Protein AF-A0A383CWM8-F1 (afdb_monomer_lite)

pLDDT: mean 76.74, std 18.98, range [33.88, 97.56]

Sequence (183 aa):
MIRSSLVLLSLIGLIISGPKSQALDNFEIEAGGFWSLVDTVDLLDPRIETNVLGAYGALWWNQTWGLRGALHRVPADHVDKAPNDQLQVDFQHRLQSPVSNSYLSAGLGWEKNRFGSQGSLSGLRLSAGGRAHLAGVVSVYGNAGWAPNLKHLGTRQDVSTISVETGLVIEPMPFISLRAAYR

Radius of gyration: 17.12 Å; chains: 1; bounding box: 38×33×51 Å

Structure (mmCIF, N/CA/C/O backbone):
data_AF-A0A383CWM8-F1
#
_entry.id   AF-A0A383CWM8-F1
#
loop_
_atom_site.group_PDB
_atom_site.id
_atom_site.type_symbol
_atom_site.label_atom_id
_atom_site.label_alt_id
_atom_site.label_comp_id
_atom_site.label_asym_id
_atom_site.label_entity_id
_atom_site.label_seq_id
_atom_site.pdbx_PDB_ins_code
_atom_site.Cartn_x
_atom_site.Cartn_y
_atom_site.Cartn_z
_atom_site.occupancy
_atom_site.B_iso_or_equiv
_atom_site.auth_seq_id
_atom_site.auth_comp_id
_atom_site.auth_asym_id
_atom_site.auth_atom_id
_atom_site.pdbx_PDB_model_num
ATOM 1 N N . MET A 1 1 ? -0.045 10.836 -27.670 1.00 33.88 1 MET A N 1
ATOM 2 C CA . MET A 1 1 ? -0.768 9.569 -27.408 1.00 33.88 1 MET A CA 1
ATOM 3 C C . MET A 1 1 ? -0.248 8.988 -26.104 1.00 33.88 1 MET A C 1
ATOM 5 O O . MET A 1 1 ? 0.902 8.573 -26.073 1.00 33.88 1 MET A O 1
ATOM 9 N N . ILE A 1 2 ? -1.049 8.991 -25.038 1.00 34.12 2 ILE A N 1
ATOM 10 C CA . ILE A 1 2 ? -0.712 8.298 -23.785 1.00 34.12 2 ILE A CA 1
ATOM 11 C C . ILE A 1 2 ? -0.962 6.806 -24.042 1.00 34.12 2 ILE A C 1
ATOM 13 O O . ILE A 1 2 ? -2.092 6.417 -24.322 1.00 34.12 2 ILE A O 1
ATOM 17 N N . ARG A 1 3 ? 0.090 5.981 -24.057 1.00 40.66 3 ARG A N 1
ATOM 18 C CA . ARG A 1 3 ? -0.039 4.522 -24.188 1.00 40.66 3 ARG A CA 1
ATOM 19 C C . ARG A 1 3 ? -0.102 3.916 -22.785 1.00 40.66 3 ARG A C 1
ATOM 21 O O . ARG A 1 3 ? 0.935 3.721 -22.161 1.00 40.66 3 ARG A O 1
ATOM 28 N N . SER A 1 4 ? -1.309 3.637 -22.299 1.00 38.28 4 SER A N 1
ATOM 29 C CA . SER A 1 4 ? -1.528 2.945 -21.023 1.00 38.28 4 SER A CA 1
ATOM 30 C C . SER A 1 4 ? -1.391 1.433 -21.216 1.00 38.28 4 SER A C 1
ATOM 32 O O . SER A 1 4 ? -2.040 0.868 -22.092 1.00 38.28 4 SER A O 1
ATOM 34 N N . SER A 1 5 ? -0.546 0.776 -20.419 1.00 47.09 5 SER A N 1
ATOM 35 C CA . SER A 1 5 ? -0.533 -0.690 -20.303 1.00 47.09 5 SER A CA 1
ATOM 36 C C . SER A 1 5 ? -1.325 -1.055 -19.051 1.00 47.09 5 SER A C 1
ATOM 38 O O . SER A 1 5 ? -0.927 -0.668 -17.956 1.00 47.09 5 SER A O 1
ATOM 40 N N . LEU A 1 6 ? -2.463 -1.729 -19.220 1.00 37.88 6 LEU A N 1
ATOM 41 C CA . LEU A 1 6 ? -3.249 -2.274 -18.114 1.00 37.88 6 LEU A CA 1
ATOM 42 C C . LEU A 1 6 ? -2.737 -3.694 -17.849 1.00 37.88 6 LEU A C 1
ATOM 44 O O . LEU A 1 6 ? -2.714 -4.503 -18.773 1.00 37.88 6 LEU A O 1
ATOM 48 N N . VAL A 1 7 ? -2.305 -3.983 -16.625 1.00 46.06 7 VAL A N 1
ATOM 49 C CA . VAL A 1 7 ? -2.000 -5.352 -16.189 1.00 46.06 7 VAL A CA 1
ATOM 50 C C . VAL A 1 7 ? -3.025 -5.719 -15.133 1.00 46.06 7 VAL A C 1
ATOM 52 O O . VAL A 1 7 ? -3.217 -4.957 -14.190 1.00 46.06 7 VAL A O 1
ATOM 55 N N . LEU A 1 8 ? -3.693 -6.850 -15.335 1.00 40.84 8 LEU A N 1
ATOM 56 C CA . LEU A 1 8 ? -4.674 -7.407 -14.415 1.00 40.84 8 LEU A CA 1
ATOM 57 C C . LEU A 1 8 ? -3.959 -8.401 -13.489 1.00 40.84 8 LEU A C 1
ATOM 59 O O . LEU A 1 8 ? -3.373 -9.364 -13.988 1.00 40.84 8 LEU A O 1
ATOM 63 N N . LEU A 1 9 ? -3.989 -8.199 -12.168 1.00 45.56 9 LEU A N 1
ATOM 64 C CA . LEU A 1 9 ? -3.465 -9.177 -11.211 1.00 45.56 9 LEU A CA 1
ATOM 65 C C . LEU A 1 9 ? -4.559 -9.644 -10.246 1.00 45.56 9 LEU A C 1
ATOM 67 O O . LEU A 1 9 ? -5.162 -8.864 -9.507 1.00 45.56 9 LEU A O 1
ATOM 71 N N . SER A 1 10 ? -4.767 -10.960 -10.191 1.00 43.41 10 SER A N 1
ATOM 72 C CA . SER A 1 10 ? -5.550 -11.573 -9.115 1.00 43.41 10 SER A CA 1
ATOM 73 C C . SER A 1 10 ? -4.599 -12.065 -8.022 1.00 43.41 10 SER A C 1
ATOM 75 O O . SER A 1 10 ? -3.754 -12.930 -8.257 1.00 43.41 10 SER A O 1
ATOM 77 N N . LEU A 1 11 ? -4.695 -11.476 -6.826 1.00 50.22 11 LEU A N 1
ATOM 78 C CA . LEU A 1 11 ? -3.856 -11.806 -5.674 1.00 50.22 11 LEU A CA 1
ATOM 79 C C . LEU A 1 11 ? -4.609 -12.720 -4.707 1.00 50.22 11 LEU A C 1
ATOM 81 O O . LEU A 1 11 ? -5.652 -12.370 -4.152 1.00 50.22 11 LEU A O 1
ATOM 85 N N . ILE A 1 12 ? -4.019 -13.870 -4.410 1.00 44.69 12 ILE A N 1
ATOM 86 C CA . ILE A 1 12 ? -4.468 -14.736 -3.321 1.00 44.69 12 ILE A CA 1
ATOM 87 C C . ILE A 1 12 ? -3.294 -14.808 -2.347 1.00 44.69 12 ILE A C 1
ATOM 89 O O . ILE A 1 12 ? -2.205 -15.211 -2.724 1.00 44.69 12 ILE A O 1
ATOM 93 N N . GLY A 1 13 ? -3.457 -14.348 -1.107 1.00 41.66 13 GLY A N 1
ATOM 94 C CA . GLY A 1 13 ? -2.338 -14.226 -0.171 1.00 41.66 13 GLY A CA 1
ATOM 95 C C . GLY A 1 13 ? -2.640 -14.824 1.194 1.00 41.66 13 GLY A C 1
ATOM 96 O O . GLY A 1 13 ? -3.580 -14.411 1.875 1.00 41.66 13 GLY A O 1
ATOM 97 N N . LEU A 1 14 ? -1.798 -15.758 1.641 1.00 37.00 14 LEU A N 1
ATOM 98 C CA . LEU A 1 14 ? -1.723 -16.115 3.056 1.00 37.00 14 LEU A CA 1
ATOM 99 C C . LEU A 1 14 ? -0.897 -15.060 3.789 1.00 37.00 14 LEU A C 1
ATOM 101 O O . LEU A 1 14 ? 0.319 -14.981 3.625 1.00 37.00 14 LEU A O 1
ATOM 105 N N . ILE A 1 15 ? -1.564 -14.282 4.630 1.00 49.56 15 ILE A N 1
ATOM 106 C CA . ILE A 1 15 ? -0.938 -13.250 5.444 1.00 49.56 15 ILE A CA 1
ATOM 107 C C . ILE A 1 15 ? -0.878 -13.747 6.894 1.00 49.56 15 ILE A C 1
ATOM 109 O O . ILE A 1 15 ? -1.789 -14.391 7.408 1.00 49.56 15 ILE A O 1
ATOM 113 N N . ILE A 1 16 ? 0.250 -13.508 7.557 1.00 37.28 16 ILE A N 1
ATOM 114 C CA . ILE A 1 16 ? 0.438 -13.840 8.972 1.00 37.28 16 ILE A CA 1
ATOM 115 C C . ILE A 1 16 ? 0.579 -12.506 9.679 1.00 37.28 16 ILE A C 1
ATOM 117 O O . ILE A 1 16 ? 1.641 -11.895 9.636 1.00 37.28 16 ILE A O 1
ATOM 121 N N . SER A 1 17 ? -0.516 -12.015 10.252 1.00 42.91 17 SER A N 1
ATOM 122 C CA . SER A 1 17 ? -0.631 -10.590 10.514 1.00 42.91 17 SER A CA 1
ATOM 123 C C . SER A 1 17 ? -0.098 -10.093 11.841 1.00 42.91 17 SER A C 1
ATOM 125 O O . SER A 1 17 ? 0.029 -8.899 11.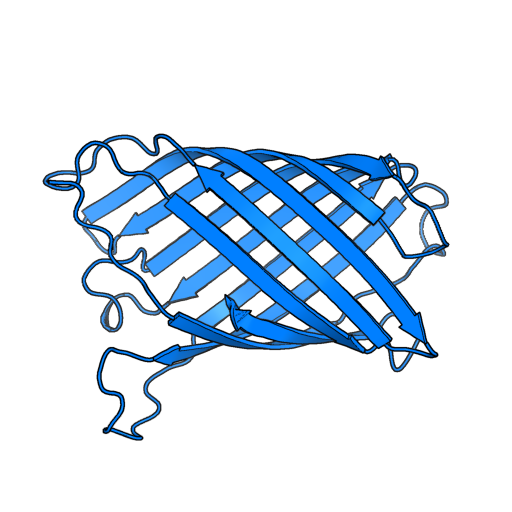931 1.00 42.91 17 SER A O 1
ATOM 127 N N . GLY A 1 18 ? 0.222 -10.863 12.874 1.00 35.84 18 GLY A N 1
ATOM 128 C CA . GLY A 1 18 ? 0.591 -10.272 14.173 1.00 35.84 18 GLY A CA 1
ATOM 129 C C . GLY A 1 18 ? -0.519 -9.396 14.822 1.00 35.84 18 GLY A C 1
ATOM 130 O O . GLY A 1 18 ? -1.553 -9.114 14.215 1.00 35.84 18 GLY A O 1
ATOM 131 N N . PRO A 1 19 ? -0.398 -9.033 16.110 1.00 40.41 19 PRO A N 1
ATOM 132 C CA . PRO A 1 19 ? -1.478 -8.396 16.879 1.00 40.41 19 PRO A CA 1
ATOM 133 C C . PRO A 1 19 ? -1.973 -7.039 16.435 1.00 40.41 19 PRO A C 1
ATOM 135 O O . PRO A 1 19 ? -1.197 -6.112 16.231 1.00 40.41 19 PRO A O 1
ATOM 138 N N . LYS A 1 20 ? -3.291 -6.879 16.605 1.00 47.47 20 LYS A N 1
ATOM 139 C CA . LYS A 1 20 ? -3.852 -5.686 17.238 1.00 47.47 20 LYS A CA 1
ATOM 140 C C . LYS A 1 20 ? -3.426 -5.659 18.716 1.00 47.47 20 LYS A C 1
ATOM 142 O O . LYS A 1 20 ? -3.752 -6.565 19.478 1.00 47.47 20 LYS A O 1
ATOM 147 N N . SER A 1 21 ? -2.672 -4.622 19.075 1.00 41.75 21 SER A N 1
ATOM 148 C CA . SER A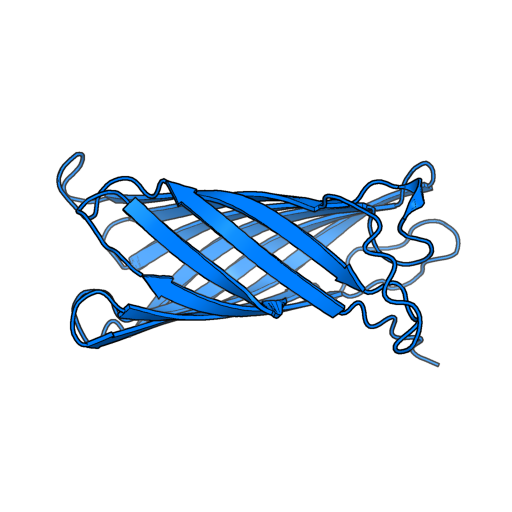 1 21 ? -2.704 -3.948 20.383 1.00 41.75 21 SER A CA 1
ATOM 149 C C . SER A 1 21 ? -2.258 -4.663 21.674 1.00 41.75 21 SER A C 1
ATOM 151 O O . SER A 1 21 ? -2.766 -4.295 22.728 1.00 41.75 21 SER A O 1
ATOM 153 N N . GLN A 1 22 ? -1.320 -5.622 21.685 1.00 40.28 22 GLN A N 1
ATOM 154 C CA . GLN A 1 22 ? -0.799 -6.133 22.982 1.00 40.28 22 GLN A CA 1
ATOM 155 C C . GLN A 1 22 ? 0.727 -6.171 23.158 1.00 40.28 22 GLN A C 1
ATOM 157 O O . GLN A 1 22 ? 1.189 -6.583 24.216 1.00 40.28 22 GLN A O 1
ATOM 162 N N . ALA A 1 23 ? 1.525 -5.704 22.191 1.00 45.56 23 ALA A N 1
ATOM 163 C CA . ALA A 1 23 ? 2.987 -5.671 22.358 1.00 45.56 23 ALA A CA 1
ATOM 164 C C . ALA A 1 23 ? 3.560 -4.265 22.624 1.00 45.56 23 ALA A C 1
ATOM 166 O O . ALA A 1 23 ? 4.582 -4.162 23.293 1.00 45.56 23 ALA A O 1
ATOM 167 N N . LEU A 1 24 ? 2.915 -3.190 22.148 1.00 55.22 24 LEU A N 1
ATOM 168 C CA . LEU A 1 24 ? 3.252 -1.801 22.484 1.00 55.22 24 LEU A CA 1
ATOM 169 C C . LEU A 1 24 ? 1.974 -0.942 22.422 1.00 55.22 24 LEU A C 1
ATOM 171 O O . LEU A 1 24 ? 1.385 -0.844 21.350 1.00 55.22 24 LEU A O 1
ATOM 175 N N . ASP A 1 25 ? 1.571 -0.304 23.529 1.00 65.56 25 ASP A N 1
ATOM 176 C CA . ASP A 1 25 ? 0.314 0.472 23.698 1.00 65.56 25 ASP A CA 1
ATOM 177 C C . ASP A 1 25 ? -0.045 1.420 22.538 1.00 65.56 25 ASP A C 1
ATOM 179 O O . ASP A 1 25 ? -1.212 1.675 22.257 1.00 65.56 25 ASP A O 1
ATOM 183 N N . ASN A 1 26 ? 0.967 1.931 21.840 1.00 81.88 26 ASN A N 1
ATOM 184 C CA . ASN A 1 26 ? 0.825 2.977 20.834 1.00 81.88 26 ASN A CA 1
ATOM 185 C C . ASN A 1 26 ? 0.989 2.487 19.389 1.00 81.88 26 ASN A C 1
ATOM 187 O O . ASN A 1 26 ? 0.894 3.305 18.473 1.00 81.88 26 ASN A O 1
ATOM 191 N N . PHE A 1 27 ? 1.269 1.200 19.159 1.00 81.62 27 PHE A N 1
ATOM 192 C CA . PHE A 1 27 ? 1.591 0.688 17.825 1.00 81.62 27 PHE A CA 1
ATOM 193 C C . PHE A 1 27 ? 0.673 -0.452 17.380 1.00 81.62 27 PHE A C 1
ATOM 195 O O . PHE A 1 27 ? 0.479 -1.441 18.083 1.00 81.62 27 PHE A O 1
ATOM 202 N N . GLU A 1 28 ? 0.175 -0.343 16.150 1.00 83.38 28 GLU A N 1
ATOM 203 C CA . GLU A 1 28 ? -0.461 -1.440 15.418 1.00 83.38 28 GLU A CA 1
ATOM 204 C C . GLU A 1 28 ? 0.476 -1.854 14.288 1.00 83.38 28 GLU A C 1
ATOM 206 O O . GLU A 1 28 ? 0.878 -1.016 13.482 1.00 83.38 28 GLU A O 1
ATOM 211 N N . ILE A 1 29 ? 0.845 -3.131 14.229 1.00 83.44 29 ILE A N 1
ATOM 212 C CA . ILE A 1 29 ? 1.788 -3.647 13.235 1.00 83.44 29 ILE A CA 1
ATOM 213 C C . ILE A 1 29 ? 1.103 -4.770 12.476 1.00 83.44 29 ILE A C 1
ATOM 215 O O . ILE A 1 29 ? 0.494 -5.651 13.072 1.00 83.44 29 ILE A O 1
ATOM 219 N N . GLU A 1 30 ? 1.228 -4.739 11.158 1.00 85.12 30 GLU A N 1
ATOM 220 C CA . GLU A 1 30 ? 0.715 -5.766 10.274 1.00 85.12 30 GLU A CA 1
ATOM 221 C C . GLU A 1 30 ? 1.745 -6.039 9.177 1.00 85.12 30 GLU A C 1
ATOM 223 O O . GLU A 1 30 ? 2.242 -5.112 8.546 1.00 85.12 30 GLU A O 1
ATOM 228 N N . ALA A 1 31 ? 2.074 -7.300 8.924 1.00 86.19 31 ALA A N 1
ATOM 229 C CA . ALA A 1 31 ? 2.964 -7.686 7.835 1.00 86.19 31 ALA A CA 1
ATOM 230 C C . ALA A 1 31 ? 2.491 -8.995 7.207 1.00 86.19 31 ALA A C 1
ATOM 232 O O . ALA A 1 31 ? 1.739 -9.747 7.819 1.00 86.19 31 ALA A O 1
ATOM 233 N N . GLY A 1 32 ? 2.915 -9.280 5.982 1.00 83.50 32 GLY A N 1
ATOM 234 C CA . GLY A 1 32 ? 2.593 -10.553 5.353 1.00 83.50 32 GLY A CA 1
ATOM 235 C C . GLY A 1 32 ? 3.166 -10.712 3.959 1.00 83.50 32 GLY A C 1
ATOM 236 O O . GLY A 1 32 ? 3.577 -9.741 3.324 1.00 83.50 32 GLY A O 1
ATOM 237 N N . GLY A 1 33 ? 3.183 -11.960 3.501 1.00 84.06 33 GLY A N 1
ATOM 238 C CA . GLY A 1 33 ? 3.467 -12.316 2.119 1.00 84.06 33 GLY A CA 1
ATOM 239 C C . GLY A 1 33 ? 2.178 -12.506 1.328 1.00 84.06 33 GLY A C 1
ATOM 240 O O . GLY A 1 33 ? 1.112 -12.730 1.895 1.00 84.06 33 GLY A O 1
ATOM 241 N N . PHE A 1 34 ? 2.267 -12.424 0.012 1.00 79.69 34 PHE A N 1
ATOM 242 C CA . PHE A 1 34 ? 1.180 -12.810 -0.877 1.00 79.69 34 PHE A CA 1
ATOM 243 C C . PHE A 1 34 ? 1.746 -13.428 -2.146 1.00 79.69 34 PHE A C 1
ATOM 245 O O . PHE A 1 34 ? 2.894 -13.164 -2.522 1.00 79.69 34 PHE A O 1
ATOM 252 N N . TRP A 1 35 ? 0.916 -14.228 -2.808 1.00 76.88 35 TRP A N 1
ATOM 253 C CA . TRP A 1 35 ? 1.161 -14.650 -4.172 1.00 76.88 35 TRP A CA 1
ATOM 254 C C . TRP A 1 35 ? 0.119 -14.037 -5.111 1.00 76.88 35 TRP A C 1
ATOM 256 O O . TRP A 1 35 ? -0.980 -13.667 -4.699 1.00 76.88 35 TRP A O 1
ATOM 266 N N . SER A 1 36 ? 0.473 -13.879 -6.381 1.00 66.94 36 SER A N 1
ATOM 267 C CA . SER A 1 36 ? -0.471 -13.439 -7.410 1.00 66.94 36 SER A CA 1
ATOM 268 C C . SER A 1 36 ? -0.444 -14.377 -8.594 1.00 66.94 36 SER A C 1
ATOM 270 O O . SER A 1 36 ? 0.605 -14.915 -8.947 1.00 66.94 36 SER A O 1
ATOM 272 N N . LEU A 1 37 ? -1.605 -14.494 -9.222 1.00 65.75 37 LEU A N 1
ATOM 273 C CA . LEU A 1 37 ? -1.761 -14.991 -10.573 1.00 65.75 37 LEU A CA 1
ATOM 274 C C . LEU A 1 37 ? -1.770 -13.772 -11.508 1.00 65.75 37 LEU A C 1
ATOM 276 O O . LEU A 1 37 ? -2.508 -12.807 -11.269 1.00 65.75 37 LEU A O 1
ATOM 280 N N . VAL A 1 38 ? -0.914 -13.800 -12.528 1.00 58.47 38 VAL A N 1
ATOM 281 C CA . VAL A 1 38 ? -0.844 -12.777 -13.581 1.00 58.47 38 VAL A CA 1
ATOM 282 C C . VAL A 1 38 ? -1.554 -13.330 -14.799 1.00 58.47 38 VAL A C 1
ATOM 284 O O . VAL A 1 38 ? -1.209 -14.410 -15.265 1.00 58.47 38 VAL A O 1
ATOM 287 N N . ASP A 1 39 ? -2.536 -12.593 -15.307 1.00 53.16 39 ASP A N 1
ATOM 288 C CA . ASP A 1 39 ? -3.175 -12.926 -16.576 1.00 53.16 39 ASP A CA 1
ATOM 289 C C . ASP A 1 39 ? -2.414 -12.225 -17.713 1.00 53.16 39 ASP A C 1
ATOM 291 O O . ASP A 1 39 ? -2.518 -11.009 -17.915 1.00 53.16 39 ASP A O 1
ATOM 295 N N . THR A 1 40 ? -1.569 -12.976 -18.421 1.00 50.56 40 THR A N 1
ATOM 296 C CA . THR A 1 40 ? -0.841 -12.503 -19.604 1.00 50.56 40 THR A CA 1
ATOM 297 C C . THR A 1 40 ? -1.712 -12.614 -20.859 1.00 50.56 40 THR A C 1
ATOM 299 O O . THR A 1 40 ? -1.511 -13.487 -21.684 1.00 50.56 40 THR A O 1
ATOM 302 N N . VAL A 1 41 ? -2.644 -11.671 -21.031 1.00 45.22 41 VAL A N 1
ATOM 303 C CA . VAL A 1 41 ? -3.247 -11.238 -22.319 1.00 45.22 41 VAL A CA 1
ATOM 304 C C . VAL A 1 41 ? -3.851 -12.339 -23.219 1.00 45.22 41 VAL A C 1
ATOM 306 O O . VAL A 1 41 ? -4.051 -12.096 -24.407 1.00 45.22 41 VAL A O 1
ATOM 309 N N . ASP A 1 42 ? -4.242 -13.499 -22.697 1.00 43.72 42 ASP A N 1
ATOM 310 C CA . ASP A 1 42 ? -5.044 -14.452 -23.472 1.00 43.72 42 ASP A CA 1
ATOM 311 C C . ASP A 1 42 ? -6.197 -15.008 -22.630 1.00 43.72 42 ASP A C 1
ATOM 313 O O . ASP A 1 42 ? -6.078 -16.011 -21.935 1.00 43.72 42 ASP A O 1
ATOM 317 N N . LEU A 1 43 ? -7.360 -14.349 -22.723 1.00 42.59 43 LEU A N 1
ATOM 318 C CA . LEU A 1 43 ? -8.612 -14.726 -22.041 1.00 42.59 43 LEU A CA 1
ATOM 319 C C . LEU A 1 43 ? -9.119 -16.140 -22.419 1.00 42.59 43 LEU A C 1
ATOM 321 O O . LEU A 1 43 ? -10.136 -16.588 -21.886 1.00 42.59 43 LEU A O 1
ATOM 325 N N . LEU A 1 44 ? -8.459 -16.819 -23.366 1.00 39.91 44 LEU A N 1
ATOM 326 C CA . LEU A 1 44 ? -8.796 -18.145 -23.888 1.00 39.91 44 LEU A CA 1
ATOM 327 C C . LEU A 1 44 ? -7.706 -19.203 -23.643 1.00 39.91 44 LEU A C 1
ATOM 329 O O . LEU A 1 44 ? -7.966 -20.375 -23.926 1.00 39.91 44 LEU A O 1
ATOM 333 N N . ASP A 1 45 ? -6.534 -18.838 -23.106 1.00 42.06 45 ASP A N 1
ATOM 334 C CA . ASP A 1 45 ? -5.493 -19.803 -22.733 1.00 42.06 45 ASP A CA 1
ATOM 335 C C . ASP A 1 45 ? -5.483 -20.014 -21.204 1.00 42.06 45 ASP A C 1
ATOM 337 O O . ASP A 1 45 ? -5.037 -19.151 -20.452 1.00 42.06 45 ASP A O 1
ATOM 341 N N . PRO A 1 46 ? -5.970 -21.161 -20.689 1.00 39.50 46 PRO A N 1
ATOM 342 C CA . PRO A 1 46 ? -6.005 -21.456 -19.256 1.00 39.50 46 PRO A CA 1
ATOM 343 C C . PRO A 1 46 ? -4.630 -21.847 -18.682 1.00 39.50 46 PRO A C 1
ATOM 345 O O . PRO A 1 46 ? -4.558 -22.401 -17.580 1.00 39.50 46 PRO A O 1
ATOM 348 N N . ARG A 1 47 ? -3.528 -21.630 -19.413 1.00 39.47 47 ARG A N 1
ATOM 349 C CA . ARG A 1 47 ? -2.172 -21.897 -18.922 1.00 39.47 47 ARG A CA 1
ATOM 350 C C . ARG A 1 47 ? -1.782 -20.867 -17.864 1.00 39.47 47 ARG A C 1
ATOM 352 O O . ARG A 1 47 ? -1.360 -19.755 -18.151 1.00 39.47 47 ARG A O 1
ATOM 359 N N . ILE A 1 48 ? -1.918 -21.285 -16.609 1.00 42.59 48 ILE A N 1
ATOM 360 C CA . ILE A 1 48 ? -1.489 -20.547 -15.420 1.00 42.59 48 ILE A CA 1
ATOM 361 C C . ILE A 1 48 ? 0.049 -20.532 -15.379 1.00 42.59 48 ILE A C 1
ATOM 363 O O . ILE A 1 48 ? 0.667 -21.403 -14.765 1.00 42.59 48 ILE A O 1
ATOM 367 N N . GLU A 1 49 ? 0.681 -19.556 -16.032 1.00 44.69 49 GLU A N 1
ATOM 368 C CA . GLU A 1 49 ? 2.130 -19.343 -15.958 1.00 44.69 49 GLU A CA 1
ATOM 369 C C . GLU A 1 49 ? 2.493 -18.191 -15.002 1.00 44.69 49 GLU A C 1
ATOM 371 O O . GLU A 1 49 ? 2.592 -17.022 -15.357 1.00 44.69 49 GLU A O 1
ATOM 376 N N . THR A 1 50 ? 2.801 -18.617 -13.772 1.00 50.81 50 THR A N 1
ATOM 377 C CA . THR A 1 50 ? 3.821 -18.097 -12.837 1.00 50.81 50 THR A CA 1
ATOM 378 C C . THR A 1 50 ? 3.461 -17.259 -11.607 1.00 50.81 50 THR A C 1
ATOM 380 O O . THR A 1 50 ? 2.541 -16.448 -11.542 1.00 50.81 50 THR A O 1
ATOM 383 N N . ASN A 1 51 ? 4.296 -17.560 -10.600 1.00 60.28 51 ASN A N 1
ATOM 384 C CA . ASN A 1 51 ? 4.313 -17.182 -9.197 1.00 60.28 51 ASN A CA 1
ATOM 385 C C . ASN A 1 51 ? 4.833 -15.755 -9.003 1.00 60.28 51 ASN A C 1
ATOM 387 O O . ASN A 1 51 ? 6.036 -15.533 -8.841 1.00 60.28 51 ASN A O 1
ATOM 391 N N . VAL A 1 52 ? 3.932 -14.785 -8.940 1.00 63.12 52 VAL A N 1
ATOM 392 C CA . VAL A 1 52 ? 4.268 -13.483 -8.357 1.00 63.12 52 VAL A CA 1
ATOM 393 C C . VAL A 1 52 ? 4.358 -13.657 -6.858 1.00 63.12 52 VAL A C 1
ATOM 395 O O . VAL A 1 52 ? 3.421 -14.156 -6.247 1.00 63.12 52 VAL A O 1
ATOM 398 N N . LEU A 1 53 ? 5.470 -13.233 -6.268 1.00 77.69 53 LEU A N 1
ATOM 399 C CA . LEU A 1 53 ? 5.664 -13.199 -4.824 1.00 77.69 53 LEU A CA 1
ATOM 400 C C . LEU A 1 53 ? 5.789 -11.748 -4.398 1.00 77.69 53 LEU A C 1
ATOM 402 O O . LEU A 1 53 ? 6.518 -10.954 -4.997 1.00 77.69 53 LEU A O 1
ATOM 406 N N . GLY A 1 54 ? 5.103 -11.402 -3.324 1.00 84.31 54 GLY A N 1
ATOM 407 C CA . GLY A 1 54 ? 5.244 -10.091 -2.737 1.00 84.31 54 GLY A CA 1
ATOM 408 C C . GLY A 1 54 ? 5.112 -10.114 -1.235 1.00 84.31 54 GLY A C 1
ATOM 409 O O . GLY A 1 54 ? 4.804 -11.131 -0.614 1.00 84.31 54 GLY A O 1
ATOM 410 N N . ALA A 1 55 ? 5.414 -8.965 -0.658 1.00 88.12 55 ALA A N 1
ATOM 411 C CA . ALA A 1 55 ? 5.334 -8.739 0.765 1.00 88.12 55 ALA A CA 1
ATOM 412 C C . ALA A 1 55 ? 4.781 -7.346 1.022 1.00 88.12 55 ALA A C 1
ATOM 414 O O . ALA A 1 55 ? 5.011 -6.414 0.249 1.00 88.12 55 ALA A O 1
ATOM 415 N N . TYR A 1 56 ? 4.086 -7.191 2.137 1.00 89.44 56 TYR A N 1
ATOM 416 C CA . TYR A 1 56 ? 3.693 -5.887 2.637 1.00 89.44 56 TYR A CA 1
ATOM 417 C C . TYR A 1 56 ? 3.949 -5.787 4.135 1.00 89.44 56 TYR A C 1
ATOM 419 O O . TYR A 1 56 ? 4.018 -6.785 4.853 1.00 89.44 56 TYR A O 1
ATOM 427 N N . GLY A 1 57 ? 4.063 -4.548 4.589 1.00 89.44 57 GLY A N 1
ATOM 428 C CA . GLY A 1 57 ? 4.097 -4.176 5.990 1.00 89.44 57 GLY A CA 1
ATOM 429 C C . GLY A 1 57 ? 3.347 -2.867 6.195 1.00 89.44 57 GLY A C 1
ATOM 430 O O . GLY A 1 57 ? 3.356 -1.990 5.332 1.00 89.44 57 GLY A O 1
ATOM 431 N N . ALA A 1 58 ? 2.686 -2.733 7.330 1.00 89.62 58 ALA A N 1
ATOM 432 C CA . ALA A 1 58 ? 2.045 -1.523 7.794 1.00 89.62 58 ALA A CA 1
ATOM 433 C C . ALA A 1 58 ? 2.309 -1.369 9.292 1.00 89.62 58 ALA A C 1
ATOM 435 O O . ALA A 1 58 ? 2.198 -2.323 10.057 1.00 89.62 58 ALA A O 1
ATOM 436 N N . LEU A 1 59 ? 2.649 -0.157 9.700 1.00 90.38 59 LEU A N 1
ATOM 437 C CA . LEU A 1 59 ? 2.807 0.240 11.087 1.00 90.38 59 LEU A CA 1
ATOM 438 C C . LEU A 1 59 ? 1.976 1.494 11.302 1.00 90.38 59 LEU A C 1
ATOM 440 O O . LEU A 1 59 ? 2.143 2.459 10.567 1.00 90.38 59 LEU A O 1
ATOM 444 N N . TRP A 1 60 ? 1.105 1.491 12.301 1.00 89.06 60 TRP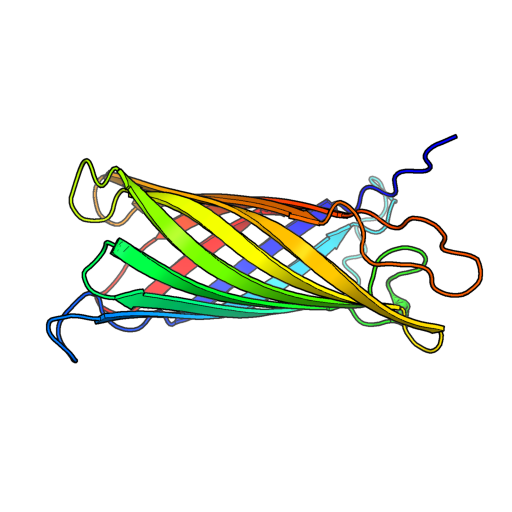 A N 1
ATOM 445 C CA . TRP A 1 60 ? 0.335 2.655 12.715 1.00 89.06 60 TRP A CA 1
ATOM 446 C C . TRP A 1 60 ? 0.742 3.071 14.117 1.00 89.06 60 TRP A C 1
ATOM 448 O O . TRP A 1 60 ? 0.712 2.263 15.038 1.00 89.06 60 TRP A O 1
ATOM 458 N N . TRP A 1 61 ? 1.090 4.342 14.274 1.00 88.94 61 TRP A N 1
ATOM 459 C CA . TRP A 1 61 ? 1.380 4.978 15.546 1.00 88.94 61 TRP A CA 1
ATOM 460 C C . TRP A 1 61 ? 0.178 5.803 16.012 1.00 88.94 61 TRP A C 1
ATOM 462 O O . TRP A 1 61 ? -0.372 6.611 15.252 1.00 88.94 61 TRP A O 1
ATOM 472 N N . ASN A 1 62 ? -0.243 5.579 17.259 1.00 85.62 62 ASN A N 1
ATOM 473 C CA . ASN A 1 62 ? -1.384 6.224 17.913 1.00 85.62 62 ASN A CA 1
ATOM 474 C C . ASN A 1 62 ? -2.661 6.182 17.066 1.00 85.62 62 ASN A C 1
ATOM 476 O O . ASN A 1 62 ? -3.436 7.136 17.060 1.00 85.62 62 ASN A O 1
ATOM 480 N N . GLN A 1 63 ? -2.836 5.124 16.266 1.00 83.19 63 GLN A N 1
ATOM 481 C CA . GLN A 1 63 ? -3.968 4.986 15.346 1.00 83.19 63 GLN A CA 1
ATOM 482 C C . GLN A 1 63 ? -4.188 6.204 14.431 1.00 83.19 63 GLN A C 1
ATOM 484 O O . GLN A 1 63 ? -5.309 6.433 13.981 1.00 83.19 63 GLN A O 1
ATOM 489 N N . THR A 1 64 ? -3.134 6.979 14.157 1.00 88.38 64 THR A N 1
ATOM 490 C CA . THR A 1 64 ? -3.220 8.268 13.456 1.00 88.38 64 THR A CA 1
ATOM 491 C C . THR A 1 64 ? -2.247 8.307 12.289 1.00 88.38 64 THR A C 1
ATOM 493 O O . THR A 1 64 ? -2.660 8.480 11.143 1.00 88.38 64 THR A O 1
ATOM 496 N N . TRP A 1 65 ? -0.961 8.086 12.561 1.00 92.88 65 TRP A N 1
ATOM 497 C CA . TRP A 1 65 ? 0.098 8.141 11.555 1.00 92.88 65 TRP A CA 1
ATOM 498 C C . TRP A 1 65 ? 0.527 6.738 11.165 1.00 92.88 65 TRP A C 1
ATOM 500 O O . TRP A 1 65 ? 0.711 5.889 12.029 1.00 92.88 65 TRP A O 1
ATOM 510 N N . GLY A 1 66 ? 0.676 6.485 9.872 1.00 92.50 66 GLY A N 1
ATOM 511 C CA . GLY A 1 66 ? 0.978 5.173 9.326 1.00 92.50 66 GLY A CA 1
ATOM 512 C C . GLY A 1 66 ? 2.219 5.191 8.453 1.00 92.50 66 GLY A C 1
ATOM 513 O O . GLY A 1 66 ? 2.406 6.108 7.661 1.00 92.50 66 GLY A O 1
ATOM 514 N N . LEU A 1 67 ? 3.033 4.149 8.548 1.00 94.94 67 LEU A N 1
ATOM 515 C CA . LEU A 1 67 ? 4.046 3.812 7.560 1.00 94.94 67 LEU A CA 1
ATOM 516 C C . LEU A 1 67 ? 3.636 2.505 6.888 1.00 94.94 67 LEU A C 1
ATOM 518 O O . LEU A 1 67 ? 3.424 1.502 7.565 1.00 94.94 67 LEU A O 1
ATOM 522 N N . ARG A 1 68 ? 3.538 2.499 5.562 1.00 94.06 68 ARG A N 1
ATOM 523 C CA . ARG A 1 68 ? 3.208 1.310 4.777 1.00 94.06 68 ARG A CA 1
ATOM 524 C C . ARG A 1 68 ? 4.301 1.036 3.759 1.00 94.06 68 ARG A C 1
ATOM 526 O O . ARG A 1 68 ? 4.724 1.939 3.055 1.00 94.06 68 ARG A O 1
ATOM 533 N N . GLY A 1 69 ? 4.724 -0.215 3.655 1.00 94.12 69 GLY A N 1
ATOM 534 C CA . GLY A 1 69 ? 5.626 -0.703 2.621 1.00 94.12 69 GLY A CA 1
ATOM 535 C C . GLY A 1 69 ? 4.984 -1.849 1.851 1.00 94.12 69 GLY A C 1
ATOM 536 O O . GLY A 1 69 ? 4.310 -2.689 2.444 1.00 94.12 69 GLY A O 1
ATOM 537 N N . ALA A 1 70 ? 5.192 -1.904 0.541 1.00 92.19 70 ALA A N 1
ATOM 538 C CA . ALA A 1 70 ? 4.791 -3.046 -0.271 1.00 92.19 70 ALA A CA 1
ATOM 539 C C . ALA A 1 70 ? 5.814 -3.322 -1.372 1.00 92.19 70 ALA A C 1
ATOM 541 O O . ALA A 1 70 ? 6.321 -2.401 -2.012 1.00 92.19 70 ALA A O 1
ATOM 542 N N . LEU A 1 71 ? 6.099 -4.598 -1.597 1.00 91.38 71 LEU A N 1
ATOM 543 C CA . LEU A 1 71 ? 6.995 -5.093 -2.627 1.00 91.38 71 LEU A CA 1
ATOM 544 C C . LEU A 1 71 ? 6.251 -6.133 -3.456 1.00 91.38 71 LEU A C 1
ATOM 546 O O . LEU A 1 71 ? 5.797 -7.138 -2.918 1.00 91.38 71 LEU A O 1
ATOM 550 N N . HIS A 1 72 ? 6.172 -5.898 -4.759 1.00 87.31 72 HIS A N 1
ATOM 551 C CA . HIS A 1 72 ? 5.607 -6.828 -5.729 1.00 87.31 72 HIS A CA 1
ATOM 552 C C . HIS A 1 72 ? 6.730 -7.259 -6.656 1.00 87.31 72 HIS A C 1
ATOM 554 O O . HIS A 1 72 ? 7.404 -6.394 -7.221 1.00 87.31 72 HIS A O 1
ATOM 560 N N . ARG A 1 73 ? 6.946 -8.569 -6.787 1.00 84.88 73 ARG A N 1
ATOM 561 C CA . ARG A 1 73 ? 7.928 -9.122 -7.714 1.00 84.88 73 ARG A CA 1
ATOM 562 C C . ARG A 1 73 ? 7.263 -10.077 -8.682 1.00 84.88 73 ARG A C 1
ATOM 564 O O . ARG A 1 73 ? 6.665 -11.071 -8.275 1.00 84.88 73 ARG A O 1
ATOM 571 N N . VAL A 1 74 ? 7.439 -9.782 -9.956 1.00 77.75 74 VAL A N 1
ATOM 572 C CA . VAL A 1 74 ? 7.082 -10.627 -11.084 1.00 77.75 74 VAL A CA 1
ATOM 573 C C . VAL A 1 74 ? 8.386 -11.030 -11.778 1.00 77.75 74 VAL A C 1
ATOM 575 O O . VAL A 1 74 ? 9.251 -10.172 -11.987 1.00 77.75 74 VAL A O 1
ATOM 578 N N . PRO A 1 75 ? 8.585 -12.312 -12.114 1.00 71.69 75 PRO A N 1
ATOM 579 C CA . PRO A 1 75 ? 9.736 -12.739 -12.903 1.00 71.69 75 PRO A CA 1
ATOM 580 C C . PRO A 1 75 ? 9.862 -11.928 -14.206 1.00 71.69 75 PRO A C 1
ATOM 582 O O . PRO A 1 75 ? 8.875 -11.676 -14.894 1.00 71.69 75 PRO A O 1
ATOM 585 N N . ALA A 1 76 ? 11.070 -11.451 -14.526 1.00 64.94 76 ALA A N 1
ATOM 586 C CA . ALA A 1 76 ? 11.286 -10.488 -15.616 1.00 64.94 76 ALA A CA 1
ATOM 587 C C . ALA A 1 76 ? 11.013 -11.058 -17.021 1.00 64.94 76 ALA A C 1
ATOM 589 O O . ALA A 1 76 ? 10.790 -10.300 -17.957 1.00 64.94 76 ALA A O 1
ATOM 590 N N . ASP A 1 77 ? 11.038 -12.378 -17.156 1.00 65.06 77 ASP A N 1
ATOM 591 C CA . ASP A 1 77 ? 10.669 -13.149 -18.343 1.00 65.06 77 ASP A CA 1
ATOM 592 C C . ASP A 1 77 ? 9.157 -13.149 -18.629 1.00 65.06 77 ASP A C 1
ATOM 594 O O . ASP A 1 77 ? 8.760 -13.420 -19.757 1.00 65.06 77 ASP A O 1
ATOM 598 N N . HIS A 1 78 ? 8.326 -12.766 -17.654 1.00 61.00 78 HIS A N 1
ATOM 599 C CA . HIS A 1 78 ? 6.861 -12.771 -17.758 1.00 61.00 78 HIS A CA 1
ATOM 600 C C . HIS A 1 78 ? 6.256 -11.377 -17.980 1.00 61.00 78 HIS A C 1
ATOM 602 O O . HIS A 1 78 ? 5.035 -11.222 -18.024 1.00 61.00 78 HIS A O 1
ATOM 608 N N . VAL A 1 79 ? 7.086 -10.333 -18.104 1.00 62.38 79 VAL A N 1
ATOM 609 C CA . VAL A 1 79 ? 6.609 -8.948 -18.208 1.00 62.38 79 VAL A CA 1
ATOM 610 C C . VAL A 1 79 ? 7.345 -8.189 -19.306 1.00 62.38 79 VAL A C 1
ATOM 612 O O . VAL A 1 79 ? 8.517 -7.858 -19.174 1.00 62.38 79 VAL A O 1
ATOM 615 N N . ASP A 1 80 ? 6.635 -7.859 -20.386 1.00 61.34 80 ASP A N 1
ATOM 616 C CA . ASP A 1 80 ? 7.213 -7.121 -21.520 1.00 61.34 80 ASP A CA 1
ATOM 617 C C . ASP A 1 80 ? 7.261 -5.599 -21.251 1.00 61.34 80 ASP A C 1
ATOM 619 O O . ASP A 1 80 ? 8.277 -4.917 -21.422 1.00 61.34 80 ASP A O 1
ATOM 623 N N . LYS A 1 81 ? 6.146 -5.033 -20.764 1.00 66.81 81 LYS A N 1
ATOM 624 C CA . LYS A 1 81 ? 5.973 -3.569 -20.625 1.00 66.81 81 LYS A CA 1
ATOM 625 C C . LYS A 1 81 ? 5.807 -3.067 -19.196 1.00 66.81 81 LYS A C 1
ATOM 627 O O . LYS A 1 81 ? 6.111 -1.899 -18.943 1.00 66.81 81 LYS A O 1
ATOM 632 N N . ALA A 1 82 ? 5.350 -3.915 -18.282 1.00 71.62 82 ALA A N 1
ATOM 633 C CA . ALA A 1 82 ? 5.198 -3.583 -16.869 1.00 71.62 82 ALA A CA 1
ATOM 634 C C . ALA A 1 82 ? 6.504 -3.810 -16.082 1.00 71.62 82 ALA A C 1
ATOM 636 O O . ALA A 1 82 ? 7.409 -4.499 -16.559 1.00 71.62 82 ALA A O 1
ATOM 637 N N . PRO A 1 83 ? 6.648 -3.181 -14.905 1.00 76.12 83 PRO A N 1
ATOM 638 C CA . PRO A 1 83 ? 7.813 -3.401 -14.068 1.00 76.12 83 PRO A CA 1
ATOM 639 C C . PRO A 1 83 ? 7.818 -4.821 -13.496 1.00 76.12 83 PRO A C 1
ATOM 641 O O . PRO A 1 83 ? 6.787 -5.327 -13.062 1.00 76.12 83 PRO A O 1
ATOM 644 N N . ASN A 1 84 ? 8.998 -5.435 -13.455 1.00 83.75 84 ASN A N 1
ATOM 645 C CA . ASN A 1 84 ? 9.198 -6.746 -12.842 1.00 83.75 84 ASN A CA 1
ATOM 646 C C . ASN A 1 84 ? 9.313 -6.632 -11.309 1.00 83.75 84 ASN A C 1
ATOM 648 O O . ASN A 1 84 ? 8.955 -7.555 -10.595 1.00 83.75 84 ASN A O 1
ATOM 652 N N . ASP A 1 85 ? 9.779 -5.492 -10.785 1.00 89.00 85 ASP A N 1
ATOM 653 C CA . ASP A 1 85 ? 9.734 -5.194 -9.349 1.00 89.00 85 ASP A CA 1
ATOM 654 C C . ASP A 1 85 ? 9.071 -3.837 -9.118 1.00 89.00 85 ASP A C 1
ATOM 656 O O . ASP A 1 85 ? 9.478 -2.837 -9.715 1.00 89.00 85 ASP A O 1
ATOM 660 N N . GLN A 1 86 ? 8.116 -3.779 -8.193 1.00 90.62 86 GLN A N 1
ATOM 661 C CA . GLN A 1 86 ? 7.504 -2.540 -7.721 1.00 90.62 86 GLN A CA 1
ATOM 662 C C . GLN A 1 86 ? 7.624 -2.453 -6.198 1.00 90.62 86 GLN A C 1
ATOM 664 O O . GLN A 1 86 ? 7.019 -3.239 -5.467 1.00 90.62 86 GLN A O 1
ATOM 669 N N . LEU A 1 87 ? 8.404 -1.480 -5.728 1.00 93.94 87 LEU A N 1
ATOM 670 C CA . LEU A 1 87 ? 8.554 -1.131 -4.318 1.00 93.94 87 LEU A CA 1
ATOM 671 C C . LEU A 1 87 ? 7.818 0.178 -4.035 1.00 93.94 87 LEU A C 1
ATOM 673 O O . LEU A 1 87 ? 8.052 1.184 -4.702 1.00 93.94 87 LEU A O 1
ATOM 677 N N . GLN A 1 88 ? 6.972 0.168 -3.014 1.00 95.44 88 GLN A N 1
ATOM 678 C CA . GLN A 1 88 ? 6.189 1.310 -2.559 1.00 95.44 88 GLN A CA 1
ATOM 679 C C . GLN A 1 88 ? 6.429 1.523 -1.069 1.00 95.44 88 GLN A C 1
ATOM 681 O O . GLN A 1 88 ? 6.412 0.560 -0.301 1.00 95.44 88 GLN A O 1
ATOM 686 N N . VAL A 1 89 ? 6.641 2.774 -0.669 1.00 96.88 89 VAL A N 1
ATOM 687 C CA . VAL A 1 89 ? 6.717 3.186 0.736 1.00 96.88 89 VAL A CA 1
ATOM 688 C C . VAL A 1 89 ? 5.880 4.442 0.911 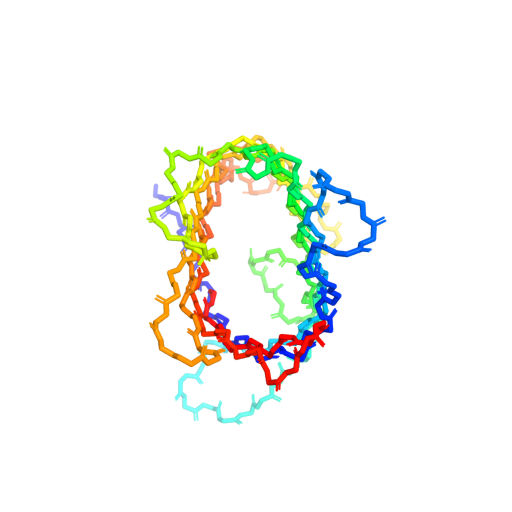1.00 96.88 89 VAL A C 1
ATOM 690 O O . VAL A 1 89 ? 6.171 5.455 0.284 1.00 96.88 89 VAL A O 1
ATOM 693 N N . ASP A 1 90 ? 4.865 4.388 1.763 1.00 97.06 90 ASP A N 1
ATOM 694 C CA . ASP A 1 90 ? 3.914 5.471 1.990 1.00 97.06 90 ASP A CA 1
ATOM 695 C C . ASP A 1 90 ? 3.904 5.883 3.464 1.00 97.06 90 ASP A C 1
ATOM 697 O O . ASP A 1 90 ? 3.805 5.039 4.356 1.00 97.06 90 ASP A O 1
ATOM 701 N N . PHE A 1 91 ? 3.932 7.188 3.712 1.00 97.25 91 PHE A N 1
ATOM 702 C CA . PHE A 1 91 ? 3.590 7.797 4.989 1.00 97.25 91 PHE A CA 1
ATOM 703 C C . PHE A 1 91 ? 2.162 8.340 4.916 1.00 97.25 91 PHE A C 1
ATOM 705 O O . PHE A 1 91 ? 1.838 9.161 4.056 1.00 97.25 91 PHE A O 1
ATOM 712 N N . GLN A 1 92 ? 1.293 7.857 5.796 1.00 96.44 92 GLN A N 1
ATOM 713 C CA . GLN A 1 92 ? -0.147 8.075 5.736 1.00 96.44 92 GLN A CA 1
ATOM 714 C C . GLN A 1 92 ? -0.686 8.681 7.028 1.00 96.44 92 GLN A C 1
ATOM 716 O O . GLN A 1 92 ? -0.162 8.454 8.114 1.00 96.44 92 GLN A O 1
ATOM 721 N N . HIS A 1 93 ? -1.787 9.405 6.903 1.00 94.88 93 HIS A N 1
ATOM 722 C CA . HIS A 1 93 ? -2.568 9.948 8.001 1.00 94.88 93 HIS A CA 1
ATOM 723 C C . HIS A 1 93 ? -3.991 9.394 7.928 1.00 94.88 93 HIS A C 1
ATOM 725 O O . HIS A 1 93 ? -4.615 9.438 6.864 1.00 94.88 93 HIS A O 1
ATOM 731 N N . ARG A 1 94 ? -4.519 8.877 9.042 1.00 92.50 94 ARG A N 1
ATOM 732 C CA . ARG A 1 94 ? -5.927 8.476 9.157 1.00 92.50 94 ARG A CA 1
ATOM 733 C C . ARG A 1 94 ? -6.801 9.724 9.233 1.00 92.50 94 ARG A C 1
ATOM 735 O O . ARG A 1 94 ? -6.694 10.525 10.150 1.00 92.50 94 ARG A O 1
ATOM 742 N N . LEU A 1 95 ? -7.661 9.888 8.239 1.00 88.69 95 LEU A N 1
ATOM 743 C CA . LEU A 1 95 ? -8.609 10.994 8.132 1.00 88.69 95 LEU A CA 1
ATOM 744 C C . LEU A 1 95 ? -9.849 10.756 8.996 1.00 88.69 95 LEU A C 1
ATOM 746 O O . LEU A 1 95 ? -10.443 11.702 9.502 1.00 88.69 95 LEU A O 1
ATOM 750 N N . GLN A 1 96 ? -10.245 9.493 9.154 1.00 78.62 96 GLN A N 1
ATOM 751 C CA . GLN A 1 96 ? -11.407 9.105 9.942 1.00 78.62 96 GLN A CA 1
ATOM 752 C C . GLN A 1 96 ? -11.232 7.683 10.473 1.00 78.62 96 GLN A C 1
ATOM 754 O O . GLN A 1 96 ? -10.774 6.807 9.738 1.00 78.62 96 GLN A O 1
ATOM 759 N N . SER A 1 97 ? -11.666 7.460 11.714 1.00 71.06 97 SER A N 1
ATOM 760 C CA . SER A 1 97 ? -11.728 6.144 12.363 1.00 71.06 97 SER A CA 1
ATOM 761 C C . SER A 1 97 ? -13.110 5.967 13.014 1.00 71.06 97 SER A C 1
ATOM 763 O O . SER A 1 97 ? -13.247 6.171 14.218 1.00 71.06 97 SER A O 1
ATOM 765 N N . PRO A 1 98 ? -14.174 5.700 12.229 1.00 60.00 98 PRO A N 1
ATOM 766 C CA . PRO A 1 98 ? -15.555 5.749 12.725 1.00 60.00 98 PRO A CA 1
ATOM 767 C C . PRO A 1 98 ? -15.921 4.598 13.676 1.00 60.00 98 PRO A C 1
ATOM 769 O O . PRO A 1 98 ? -16.845 4.739 14.471 1.00 60.00 98 PRO A O 1
ATOM 772 N N . VAL A 1 99 ? -15.215 3.464 13.602 1.00 61.34 99 VAL A N 1
ATOM 773 C CA . VAL A 1 99 ? -15.429 2.270 14.437 1.00 61.34 99 VAL A CA 1
ATOM 774 C C . VAL A 1 99 ? -14.070 1.623 14.699 1.00 61.34 99 VAL A C 1
ATOM 776 O O . VAL A 1 99 ? -13.165 1.760 13.871 1.00 61.34 99 VAL A O 1
ATOM 779 N N . SER A 1 100 ? -13.911 0.889 15.805 1.00 60.22 100 SER A N 1
ATOM 780 C CA . SER A 1 100 ? -12.707 0.085 16.040 1.00 60.22 100 SER A CA 1
ATOM 781 C C . SER A 1 100 ? -12.439 -0.799 14.811 1.00 60.22 100 SER A C 1
ATOM 783 O O . SER A 1 100 ? -13.317 -1.519 14.347 1.00 60.22 100 SER A O 1
ATOM 785 N N . ASN A 1 101 ? -11.236 -0.690 14.236 1.00 69.69 101 ASN A N 1
ATOM 786 C CA . ASN A 1 101 ? -10.783 -1.388 13.020 1.00 69.69 101 ASN A CA 1
ATOM 787 C C . ASN A 1 101 ? -11.268 -0.861 11.649 1.00 69.69 101 ASN A C 1
ATOM 789 O O . ASN A 1 101 ? -10.847 -1.402 10.623 1.00 69.69 101 ASN A O 1
ATOM 793 N N . SER A 1 102 ? -12.095 0.187 11.595 1.00 84.50 102 SER A N 1
ATOM 794 C CA . SER A 1 102 ? -12.423 0.866 10.333 1.00 84.50 102 SER A CA 1
ATOM 795 C C . SER A 1 102 ? -11.671 2.182 10.224 1.00 84.50 102 SER A C 1
ATOM 797 O O . SER A 1 102 ? -11.661 2.962 11.173 1.00 84.50 102 SER A O 1
ATOM 799 N N . TYR A 1 103 ? -11.060 2.448 9.074 1.00 89.19 103 TYR A N 1
ATOM 800 C CA . TYR A 1 103 ? -10.350 3.698 8.845 1.00 89.19 103 TYR A CA 1
ATOM 801 C C . TYR A 1 103 ? -10.341 4.112 7.377 1.00 89.19 103 TYR A C 1
ATOM 803 O O . TYR A 1 103 ? -10.426 3.278 6.475 1.00 89.19 103 TYR A O 1
ATOM 811 N N . LEU A 1 104 ? -10.161 5.413 7.165 1.00 93.56 104 LEU A N 1
ATOM 812 C CA . LEU A 1 104 ? -9.765 6.012 5.895 1.00 93.56 104 LEU A CA 1
ATOM 813 C C . LEU A 1 104 ? -8.454 6.762 6.102 1.00 93.56 104 LEU A C 1
ATOM 815 O O . LEU A 1 104 ? -8.297 7.460 7.102 1.00 93.56 104 LEU A O 1
ATOM 819 N N . SER A 1 105 ? -7.519 6.630 5.171 1.00 94.75 105 SER A N 1
ATOM 820 C CA . SER A 1 105 ? -6.215 7.277 5.213 1.00 94.75 105 SER A CA 1
ATOM 821 C C . SER A 1 105 ? -5.823 7.872 3.869 1.00 94.75 105 SER A C 1
ATOM 823 O O . SER A 1 105 ? -6.233 7.407 2.807 1.00 94.75 105 SER A O 1
ATOM 825 N N . ALA A 1 106 ? -4.994 8.906 3.929 1.00 97.12 106 ALA A N 1
ATOM 826 C CA . ALA A 1 106 ? -4.339 9.495 2.772 1.00 97.12 106 ALA A CA 1
ATOM 827 C C . ALA A 1 106 ? -2.887 9.814 3.117 1.00 97.12 106 ALA A C 1
ATOM 829 O O . ALA A 1 106 ? -2.551 10.019 4.283 1.00 97.12 106 ALA A O 1
ATOM 830 N N . GLY A 1 107 ? -2.015 9.840 2.118 1.00 96.56 107 GLY A N 1
ATOM 831 C CA . GLY A 1 107 ? -0.594 9.976 2.367 1.00 96.56 107 GLY A CA 1
ATOM 832 C C . GLY A 1 107 ? 0.246 10.295 1.150 1.00 96.56 107 GLY A C 1
ATOM 833 O O . GLY A 1 107 ? -0.213 10.282 0.007 1.00 96.56 107 GLY A O 1
ATOM 834 N N . LEU A 1 108 ? 1.517 10.535 1.436 1.00 97.56 108 LEU A N 1
ATOM 835 C CA . LEU A 1 108 ? 2.574 10.733 0.459 1.00 97.56 108 LEU A CA 1
ATOM 836 C C . LEU A 1 108 ? 3.577 9.600 0.586 1.00 97.56 108 LEU A C 1
ATOM 838 O O . LEU A 1 108 ? 3.823 9.083 1.671 1.00 97.56 108 LEU A O 1
ATOM 842 N N . GLY A 1 109 ? 4.174 9.225 -0.528 1.00 96.50 109 GLY A N 1
ATOM 843 C CA . GLY A 1 109 ? 5.082 8.104 -0.581 1.00 96.50 109 GLY A CA 1
ATOM 844 C C . GLY A 1 109 ? 6.106 8.230 -1.684 1.00 96.50 109 GLY A C 1
ATOM 845 O O . GLY A 1 109 ? 6.220 9.242 -2.380 1.00 96.50 109 GLY A O 1
ATOM 846 N N . TRP A 1 110 ? 6.847 7.149 -1.830 1.00 97.00 110 TRP A N 1
ATOM 847 C CA . TRP A 1 110 ? 7.851 6.961 -2.849 1.00 97.00 110 TRP A CA 1
ATOM 848 C C . TRP A 1 110 ? 7.618 5.619 -3.529 1.00 97.00 110 TRP A C 1
ATOM 850 O O . TRP A 1 110 ? 7.429 4.596 -2.867 1.00 97.00 110 TRP A O 1
ATOM 860 N N . GLU A 1 111 ? 7.645 5.620 -4.856 1.00 96.44 111 GLU A N 1
ATOM 861 C CA . GLU A 1 111 ? 7.555 4.411 -5.665 1.00 96.44 111 GLU A CA 1
ATOM 862 C C . GLU A 1 111 ? 8.849 4.205 -6.444 1.00 96.44 111 GLU A C 1
ATOM 864 O O . GLU A 1 111 ? 9.445 5.156 -6.954 1.00 96.44 111 GLU A O 1
ATOM 869 N N . LYS A 1 112 ? 9.289 2.950 -6.534 1.00 95.19 112 LYS A N 1
ATOM 870 C CA . LYS A 1 112 ? 10.398 2.518 -7.376 1.00 95.19 112 LYS A CA 1
ATOM 871 C C . LYS A 1 112 ? 9.979 1.310 -8.203 1.00 95.19 112 LYS A C 1
ATOM 873 O O . LYS A 1 112 ? 9.644 0.268 -7.648 1.00 95.19 112 LYS A O 1
ATOM 878 N N . ASN A 1 113 ? 10.121 1.442 -9.516 1.00 91.19 113 ASN A N 1
ATOM 879 C CA . ASN A 1 113 ? 9.760 0.433 -10.502 1.00 91.19 113 ASN A CA 1
ATOM 880 C C . ASN A 1 113 ? 11.003 -0.021 -11.262 1.00 91.19 113 ASN A C 1
ATOM 882 O O . ASN A 1 113 ? 11.716 0.809 -11.823 1.00 91.19 113 ASN A O 1
ATOM 886 N N . ARG A 1 114 ? 11.281 -1.324 -11.279 1.00 89.62 114 ARG A N 1
ATOM 887 C CA . ARG A 1 114 ? 12.382 -1.928 -12.039 1.00 89.62 114 ARG A CA 1
ATOM 888 C C . ARG A 1 114 ? 11.854 -2.565 -13.320 1.00 89.62 114 ARG A C 1
ATOM 890 O O . ARG A 1 114 ? 10.806 -3.196 -13.299 1.00 89.62 114 ARG A O 1
ATOM 897 N N . PHE A 1 115 ? 12.603 -2.411 -14.408 1.00 85.12 115 PHE A N 1
ATOM 898 C CA . PHE A 1 115 ? 12.294 -2.960 -15.729 1.00 85.12 115 PHE A CA 1
ATOM 899 C C . PHE A 1 115 ? 13.443 -3.858 -16.206 1.00 85.12 115 PHE A C 1
ATOM 901 O O . PHE A 1 115 ? 14.223 -3.490 -17.083 1.00 85.12 115 PHE A O 1
ATOM 908 N N . GLY A 1 116 ? 13.603 -5.019 -15.573 1.00 82.25 116 GLY A N 1
ATOM 909 C CA . GLY A 1 116 ? 14.622 -6.011 -15.912 1.00 82.25 116 GLY A CA 1
ATOM 910 C C . GLY A 1 116 ? 16.035 -5.421 -15.946 1.00 82.25 116 GLY A C 1
ATOM 911 O O . GLY A 1 116 ? 16.505 -4.818 -14.972 1.00 82.25 116 GLY A O 1
ATOM 912 N N . SER A 1 117 ? 16.710 -5.594 -17.085 1.00 81.50 117 SER A N 1
ATOM 913 C CA . SER A 1 117 ? 18.050 -5.060 -17.364 1.00 81.50 117 SER A CA 1
ATOM 914 C C . SER A 1 117 ? 18.067 -3.573 -17.729 1.00 81.50 117 SER A C 1
ATOM 916 O O . SER A 1 117 ? 19.130 -2.960 -17.711 1.00 81.50 117 SER A O 1
ATOM 918 N N . GLN A 1 118 ? 16.915 -2.969 -18.033 1.00 82.00 118 GLN A N 1
ATOM 919 C CA . GLN A 1 118 ? 16.840 -1.582 -18.502 1.00 82.00 118 GLN A CA 1
ATOM 920 C C . GLN A 1 118 ? 17.039 -0.569 -17.373 1.00 82.00 118 GLN A C 1
ATOM 922 O O . GLN A 1 118 ? 17.386 0.575 -17.644 1.00 82.00 118 GLN A O 1
ATOM 927 N N . GLY A 1 119 ? 16.846 -0.978 -16.115 1.00 86.81 119 GLY A N 1
ATOM 928 C CA . GLY A 1 119 ? 17.092 -0.154 -14.931 1.00 86.81 119 GLY A CA 1
ATOM 929 C C . GLY A 1 119 ? 15.838 0.093 -14.096 1.00 86.81 119 GLY A C 1
ATOM 930 O O . GLY A 1 119 ? 14.892 -0.695 -14.123 1.00 86.81 119 GLY A O 1
ATOM 931 N N . SER A 1 120 ? 15.847 1.169 -13.304 1.00 90.94 120 SER A N 1
ATOM 932 C CA . SER A 1 120 ? 14.738 1.516 -12.411 1.00 90.94 120 SER A CA 1
ATOM 933 C C . SER A 1 120 ? 14.333 2.977 -12.506 1.00 90.94 120 SER A C 1
ATOM 935 O O . SER A 1 120 ? 15.191 3.854 -12.579 1.00 90.94 120 SER A O 1
ATOM 937 N N . LEU A 1 121 ? 13.034 3.212 -12.395 1.00 92.94 121 LEU A N 1
ATOM 938 C CA . LEU A 1 121 ? 12.398 4.514 -12.276 1.00 92.94 121 LEU A CA 1
ATOM 939 C C . LEU A 1 121 ? 11.923 4.734 -10.848 1.00 92.94 121 LEU A C 1
ATOM 941 O O . LEU A 1 121 ? 11.581 3.771 -10.160 1.00 92.94 121 LEU A O 1
ATOM 945 N N . SER A 1 122 ? 11.909 5.981 -10.390 1.00 94.44 122 SER A N 1
ATOM 946 C CA . SER A 1 122 ? 11.411 6.293 -9.058 1.00 94.44 122 SER A CA 1
ATOM 947 C C . SER A 1 122 ? 10.923 7.725 -8.920 1.00 94.44 122 SER A C 1
ATOM 949 O O . SER A 1 122 ? 11.421 8.641 -9.579 1.00 94.44 122 SER A O 1
ATOM 951 N N . GLY A 1 123 ? 9.945 7.916 -8.042 1.00 95.31 123 GLY A N 1
ATOM 952 C CA . GLY A 1 123 ? 9.338 9.219 -7.843 1.00 95.31 123 GLY A CA 1
ATOM 953 C C . GLY A 1 123 ? 8.353 9.267 -6.690 1.00 95.31 123 GLY A C 1
ATOM 954 O O . GLY A 1 123 ? 8.083 8.268 -6.020 1.00 95.31 123 GLY A O 1
ATOM 955 N N . LEU A 1 124 ? 7.831 10.473 -6.480 1.00 96.88 124 LEU A N 1
ATOM 956 C CA . LEU A 1 124 ? 6.818 10.751 -5.473 1.00 96.88 124 LEU A CA 1
ATOM 957 C C . LEU A 1 124 ? 5.500 10.069 -5.833 1.00 96.88 124 LEU A C 1
ATOM 959 O O . LEU A 1 124 ? 5.126 9.982 -7.003 1.00 96.88 124 LEU A O 1
ATOM 963 N N . ARG A 1 125 ? 4.783 9.638 -4.800 1.00 96.19 125 ARG A N 1
ATOM 964 C CA . ARG A 1 125 ? 3.496 8.960 -4.896 1.00 96.19 125 ARG A CA 1
ATOM 965 C C . ARG A 1 125 ? 2.492 9.598 -3.949 1.00 96.19 125 ARG A C 1
ATOM 967 O O . ARG A 1 125 ? 2.822 9.937 -2.819 1.00 96.19 125 ARG A O 1
ATOM 974 N N . LEU A 1 126 ? 1.258 9.728 -4.406 1.00 97.12 126 LEU A N 1
ATOM 975 C CA . LEU A 1 126 ? 0.090 9.971 -3.570 1.00 97.12 126 LEU A CA 1
ATOM 976 C C . LEU A 1 126 ? -0.550 8.627 -3.250 1.00 97.12 126 LEU A C 1
ATOM 978 O O . LEU A 1 126 ? -0.626 7.763 -4.121 1.00 97.12 126 LEU A O 1
ATOM 982 N N . SER A 1 127 ? -1.011 8.445 -2.019 1.00 96.50 127 SER A N 1
ATOM 983 C CA . SER A 1 127 ? -1.683 7.222 -1.586 1.00 96.50 127 SER A CA 1
ATOM 984 C C . SER A 1 127 ? -2.977 7.547 -0.854 1.00 96.50 127 SER A C 1
ATOM 986 O O . SER A 1 127 ? -3.077 8.547 -0.145 1.00 96.50 127 SER A O 1
ATOM 988 N N . ALA A 1 128 ? -3.969 6.688 -1.033 1.00 96.06 128 ALA A N 1
ATOM 989 C CA . ALA A 1 128 ? -5.198 6.672 -0.264 1.00 96.06 128 ALA A CA 1
ATOM 990 C C . ALA A 1 128 ? -5.520 5.223 0.089 1.00 96.06 128 ALA A C 1
ATOM 992 O O . ALA A 1 128 ? -5.233 4.308 -0.682 1.00 96.06 128 ALA A O 1
ATOM 993 N N . GLY A 1 129 ? -6.100 4.992 1.255 1.00 93.81 129 GLY A N 1
ATOM 994 C CA . GLY A 1 129 ? -6.416 3.646 1.691 1.00 93.81 129 GLY A CA 1
ATOM 995 C C . GLY A 1 129 ? -7.511 3.623 2.729 1.00 93.81 129 GLY A C 1
ATOM 996 O O . GLY A 1 129 ? -7.905 4.645 3.284 1.00 93.81 129 GLY A O 1
ATOM 997 N N . GLY A 1 130 ? -8.021 2.433 2.988 1.00 91.56 130 GLY A N 1
ATOM 998 C CA . GLY A 1 130 ? -9.013 2.249 4.020 1.00 91.56 130 GLY A CA 1
ATOM 999 C C . GLY A 1 130 ? -9.355 0.796 4.255 1.00 91.56 130 GLY A C 1
ATOM 1000 O O . GLY A 1 130 ? -9.110 -0.081 3.423 1.00 91.56 130 GLY A O 1
ATOM 1001 N N . ARG A 1 131 ? -9.948 0.569 5.418 1.00 90.56 131 ARG A N 1
ATOM 1002 C CA . ARG A 1 131 ? -10.530 -0.702 5.829 1.00 90.56 131 ARG A CA 1
ATOM 1003 C C . ARG A 1 131 ? -11.898 -0.407 6.419 1.00 90.56 131 ARG A C 1
ATOM 1005 O O . ARG A 1 131 ? -12.031 0.528 7.204 1.00 90.56 131 ARG A O 1
ATOM 1012 N N . ALA A 1 132 ? -12.894 -1.202 6.059 1.00 89.81 132 ALA A N 1
ATOM 1013 C CA . ALA A 1 132 ? -14.191 -1.187 6.714 1.00 89.81 132 ALA A CA 1
ATOM 1014 C C . ALA A 1 132 ? -14.455 -2.570 7.303 1.00 89.81 132 ALA A C 1
ATOM 1016 O O . ALA A 1 132 ? -14.398 -3.588 6.606 1.00 89.81 132 ALA A O 1
ATOM 1017 N N . HIS A 1 133 ? -14.701 -2.601 8.606 1.00 88.00 133 HIS A N 1
ATOM 1018 C CA . HIS A 1 133 ? -15.107 -3.809 9.299 1.00 88.00 133 HIS A CA 1
ATOM 1019 C C . HIS A 1 133 ? -16.585 -4.079 9.012 1.00 88.00 133 HIS A C 1
ATOM 1021 O O . HIS A 1 133 ? -17.401 -3.163 9.103 1.00 88.00 133 HIS A O 1
ATOM 1027 N N . LEU A 1 134 ? -16.915 -5.313 8.628 1.00 83.56 134 LEU A N 1
ATOM 1028 C CA . LEU A 1 134 ? -18.285 -5.696 8.292 1.00 83.56 134 LEU A CA 1
ATOM 1029 C C . LEU A 1 134 ? -18.965 -6.341 9.504 1.00 83.56 134 LEU A C 1
ATOM 1031 O O . LEU A 1 134 ? -19.536 -5.648 10.339 1.00 83.56 134 LEU A O 1
ATOM 1035 N N . ALA A 1 135 ? -18.898 -7.666 9.608 1.00 79.94 135 ALA A N 1
ATOM 1036 C CA . ALA A 1 135 ? -19.455 -8.432 10.712 1.00 79.94 135 ALA A CA 1
ATOM 1037 C C . ALA A 1 135 ? -18.553 -9.630 11.031 1.00 79.94 135 ALA A C 1
ATOM 1039 O O . ALA A 1 135 ? -17.952 -10.235 10.136 1.00 79.94 135 ALA A O 1
ATOM 1040 N N . GLY A 1 136 ? -18.480 -9.987 12.313 1.00 81.50 136 GLY A N 1
ATOM 1041 C CA . GLY A 1 136 ? -17.667 -11.102 12.791 1.00 81.50 136 GLY A CA 1
ATOM 1042 C C . GLY A 1 136 ? -16.178 -10.868 12.545 1.00 81.50 136 GLY A C 1
ATOM 1043 O O . GLY A 1 136 ? -15.601 -9.912 13.045 1.00 81.50 136 GLY A O 1
ATOM 1044 N N . VAL A 1 137 ? -15.552 -11.754 11.774 1.00 80.38 137 VAL A N 1
ATOM 1045 C CA . VAL A 1 137 ? -14.107 -11.725 11.483 1.00 80.38 137 VAL A CA 1
ATOM 1046 C C . VAL A 1 137 ? -13.776 -11.117 10.117 1.00 80.38 137 VAL A C 1
ATOM 1048 O O . VAL A 1 137 ? -12.635 -11.200 9.670 1.00 80.38 137 VAL A O 1
ATOM 1051 N N . VAL A 1 138 ? -14.757 -10.535 9.420 1.00 88.38 138 VAL A N 1
ATOM 1052 C CA . VAL A 1 138 ? -14.609 -10.113 8.019 1.00 88.38 138 VAL A CA 1
ATOM 1053 C C . VAL A 1 138 ? -14.466 -8.598 7.904 1.00 88.38 138 VAL A C 1
ATOM 1055 O O . VAL A 1 138 ? -15.209 -7.829 8.513 1.00 88.38 138 VAL A O 1
ATOM 1058 N N . SER A 1 139 ? -13.520 -8.159 7.077 1.00 89.88 139 SER A N 1
ATOM 1059 C CA . SER A 1 139 ? -13.323 -6.755 6.712 1.00 89.88 139 SER A CA 1
ATOM 1060 C C . SER A 1 139 ? -13.086 -6.622 5.210 1.00 89.88 139 SER A C 1
ATOM 1062 O O . SER A 1 139 ? -12.473 -7.489 4.596 1.00 89.88 139 SER A O 1
ATOM 1064 N N . VAL A 1 140 ? -13.519 -5.514 4.622 1.00 92.06 140 VAL A N 1
ATOM 1065 C CA . VAL A 1 140 ? -13.125 -5.111 3.264 1.00 92.06 140 VAL A CA 1
ATOM 1066 C C . VAL A 1 140 ? -12.022 -4.071 3.356 1.00 92.06 140 VAL A C 1
ATOM 1068 O O . VAL A 1 140 ? -11.969 -3.293 4.313 1.00 92.06 140 VAL A O 1
ATOM 1071 N N . TYR A 1 141 ? -11.134 -4.041 2.372 1.00 91.50 141 TYR A N 1
ATOM 1072 C CA . TYR A 1 141 ? -10.112 -3.011 2.289 1.00 91.50 141 TYR A CA 1
ATOM 1073 C C . TYR A 1 141 ? -9.910 -2.527 0.856 1.00 91.50 141 TYR A C 1
ATOM 1075 O O . TYR A 1 141 ? -10.204 -3.224 -0.119 1.00 91.50 141 TYR A O 1
ATOM 1083 N N . GLY A 1 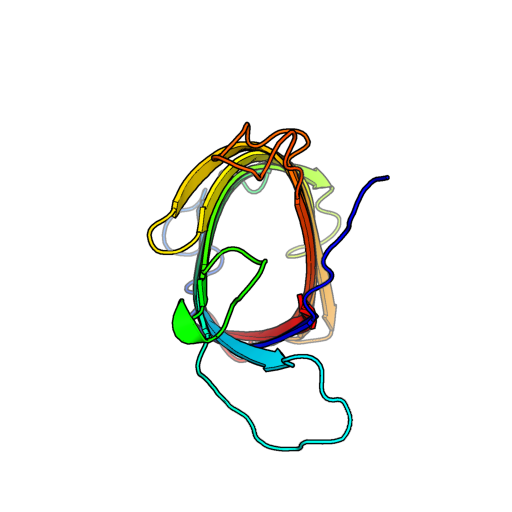142 ? -9.403 -1.306 0.747 1.00 92.94 142 GLY A N 1
ATOM 1084 C CA . GLY A 1 142 ? -9.062 -0.675 -0.516 1.00 92.94 142 GLY A CA 1
ATOM 1085 C C . GLY A 1 142 ? -7.823 0.185 -0.352 1.00 92.94 142 GLY A C 1
ATOM 1086 O O . GLY A 1 142 ? -7.643 0.833 0.675 1.00 92.94 142 GLY A O 1
ATOM 1087 N N . ASN A 1 143 ? -6.957 0.186 -1.355 1.00 92.75 143 ASN A N 1
ATOM 1088 C CA . ASN A 1 143 ? -5.806 1.061 -1.447 1.00 92.75 143 ASN A CA 1
ATOM 1089 C C . ASN A 1 143 ? -5.674 1.563 -2.876 1.00 92.75 143 ASN A C 1
ATOM 1091 O O . ASN A 1 143 ? -5.756 0.788 -3.817 1.00 92.75 143 ASN A O 1
ATOM 1095 N N . ALA A 1 144 ? -5.404 2.844 -3.035 1.00 94.31 144 ALA A N 1
ATOM 1096 C CA . ALA A 1 144 ? -5.075 3.446 -4.307 1.00 94.31 144 ALA A CA 1
ATOM 1097 C C . ALA A 1 144 ? -3.775 4.229 -4.163 1.00 94.31 144 ALA A C 1
ATOM 1099 O O . ALA A 1 144 ? -3.466 4.779 -3.104 1.00 94.31 144 ALA A O 1
ATOM 1100 N N . GLY A 1 145 ? -3.006 4.302 -5.236 1.00 94.81 145 GLY A N 1
ATOM 1101 C CA . GLY A 1 145 ? -1.852 5.170 -5.281 1.00 94.81 145 GLY A CA 1
ATOM 1102 C C . GLY A 1 145 ? -1.517 5.609 -6.686 1.00 94.81 145 GLY A C 1
ATOM 1103 O O . GLY A 1 145 ? -1.695 4.856 -7.642 1.00 94.81 145 GLY A O 1
ATOM 1104 N N . TRP A 1 146 ? -1.018 6.831 -6.784 1.00 95.50 146 TRP A N 1
ATOM 1105 C CA . TRP A 1 146 ? -0.693 7.491 -8.034 1.00 95.50 146 TRP A CA 1
ATOM 1106 C C . TRP A 1 146 ? 0.691 8.124 -7.935 1.00 95.50 146 TRP A C 1
ATOM 1108 O O . TRP A 1 146 ? 0.911 9.004 -7.103 1.00 95.50 146 TRP A O 1
ATOM 1118 N N . ALA A 1 147 ? 1.623 7.676 -8.773 1.00 95.19 147 ALA A N 1
ATOM 1119 C CA . ALA A 1 147 ? 2.901 8.342 -8.971 1.00 95.19 147 ALA A CA 1
ATOM 1120 C C . ALA A 1 147 ? 2.840 9.119 -10.297 1.00 95.19 147 ALA A C 1
ATOM 1122 O O . ALA A 1 147 ? 2.896 8.509 -11.369 1.00 95.19 147 ALA A O 1
ATOM 1123 N N . PRO A 1 148 ? 2.689 10.456 -10.262 1.00 90.75 148 PRO A N 1
ATOM 1124 C CA . PRO A 1 148 ? 2.492 11.254 -11.471 1.00 90.75 148 PRO A CA 1
ATOM 1125 C C . PRO A 1 148 ? 3.729 11.296 -12.368 1.00 90.75 148 PRO A C 1
ATOM 1127 O O . PRO A 1 148 ? 3.598 11.484 -13.573 1.00 90.75 148 PRO A O 1
ATOM 1130 N N . ASN A 1 149 ? 4.922 11.153 -11.788 1.00 91.44 149 ASN A N 1
ATOM 1131 C CA . ASN A 1 149 ? 6.173 11.199 -12.527 1.00 91.44 149 ASN A CA 1
ATOM 1132 C C . ASN A 1 149 ? 7.239 10.337 -11.837 1.00 91.44 149 ASN A C 1
ATOM 1134 O O . ASN A 1 149 ? 7.697 10.655 -10.739 1.00 91.44 149 ASN A O 1
ATOM 1138 N N . LEU A 1 150 ? 7.644 9.259 -12.506 1.00 88.50 150 LEU A N 1
ATOM 1139 C CA . LEU A 1 150 ? 8.718 8.358 -12.087 1.00 88.50 150 LEU A CA 1
ATOM 1140 C C . LEU A 1 150 ? 10.044 8.612 -12.824 1.00 88.50 150 LEU A C 1
ATOM 1142 O O . LEU A 1 150 ? 11.003 7.868 -12.614 1.00 88.50 150 LEU A O 1
ATOM 1146 N N . LYS A 1 151 ? 10.114 9.673 -13.640 1.00 88.38 151 LYS A N 1
ATOM 1147 C CA . LYS A 1 151 ? 11.205 10.048 -14.556 1.00 88.38 151 LYS A CA 1
ATOM 1148 C C . LYS A 1 151 ? 11.261 9.183 -15.824 1.00 88.38 151 LYS A C 1
ATOM 1150 O O . LYS A 1 151 ? 10.290 8.525 -16.197 1.00 88.38 151 LYS A O 1
ATOM 1155 N N . HIS A 1 152 ? 12.396 9.245 -16.521 1.00 85.56 152 HIS A N 1
ATOM 1156 C CA . HIS A 1 152 ? 12.613 8.632 -17.831 1.00 85.56 152 HIS A CA 1
ATOM 1157 C C . HIS A 1 152 ? 13.639 7.498 -17.754 1.00 85.56 152 HIS A C 1
ATOM 1159 O O . HIS A 1 152 ? 14.615 7.583 -17.007 1.00 85.56 152 HIS A O 1
ATOM 1165 N N . LEU A 1 153 ? 13.426 6.447 -18.547 1.00 81.81 153 LEU A N 1
ATOM 1166 C CA . LEU A 1 153 ? 14.325 5.303 -18.689 1.00 81.81 153 LEU A CA 1
ATOM 1167 C C . LEU A 1 153 ? 14.390 4.879 -20.158 1.00 81.81 153 LEU A C 1
ATOM 1169 O O . LEU A 1 153 ? 13.511 4.172 -20.657 1.00 81.81 153 LEU A O 1
ATOM 1173 N N . GLY A 1 154 ? 15.430 5.328 -20.863 1.00 82.31 154 GLY A N 1
ATOM 1174 C CA . GLY A 1 154 ? 15.597 5.066 -22.293 1.00 82.31 154 GLY A CA 1
ATOM 1175 C C . GLY A 1 154 ? 14.404 5.575 -23.107 1.00 82.31 154 GLY A C 1
ATOM 1176 O O . GLY A 1 154 ? 14.125 6.772 -23.131 1.00 82.31 154 GLY A O 1
ATOM 1177 N N . THR A 1 155 ? 13.683 4.659 -23.756 1.00 77.81 155 THR A N 1
ATOM 1178 C CA . THR A 1 155 ? 12.481 4.959 -24.556 1.00 77.81 155 THR A CA 1
ATOM 1179 C C . THR A 1 155 ? 11.220 5.197 -23.720 1.00 77.81 155 THR A C 1
ATOM 1181 O O . THR A 1 155 ? 10.225 5.686 -24.250 1.00 77.81 155 THR A O 1
ATOM 1184 N N . ARG A 1 156 ? 11.233 4.877 -22.418 1.00 78.12 156 ARG A N 1
ATOM 1185 C CA . ARG A 1 156 ? 10.127 5.176 -21.500 1.00 78.12 156 ARG A CA 1
ATOM 1186 C C . ARG A 1 156 ? 10.286 6.595 -20.980 1.00 78.12 156 ARG A C 1
ATOM 1188 O O . ARG A 1 156 ? 11.063 6.832 -20.058 1.00 78.12 156 ARG A O 1
ATOM 1195 N N . GLN A 1 157 ? 9.578 7.532 -21.592 1.00 80.19 157 GLN A N 1
ATOM 1196 C CA . GLN A 1 157 ? 9.558 8.930 -21.174 1.00 80.19 157 GLN A CA 1
ATOM 1197 C C . GLN A 1 157 ? 8.265 9.239 -20.413 1.00 80.19 157 GLN A C 1
ATOM 1199 O O . GLN A 1 157 ? 7.233 8.643 -20.715 1.00 80.19 157 GLN A O 1
ATOM 1204 N N . ASP A 1 158 ? 8.345 10.135 -19.424 1.00 82.12 158 ASP A N 1
ATOM 1205 C CA . ASP A 1 158 ? 7.198 10.644 -18.659 1.00 82.12 158 ASP A CA 1
ATOM 1206 C C . ASP A 1 158 ? 6.330 9.537 -18.049 1.00 82.12 158 ASP A C 1
ATOM 1208 O O . ASP A 1 158 ? 5.103 9.522 -18.168 1.00 82.12 158 ASP A O 1
ATOM 1212 N N . VAL A 1 159 ? 6.980 8.560 -17.409 1.00 84.12 159 VAL A N 1
ATOM 1213 C CA . VAL A 1 159 ? 6.268 7.416 -16.837 1.00 84.12 159 VAL A CA 1
ATOM 1214 C C . VAL A 1 159 ? 5.474 7.861 -15.616 1.00 84.12 159 VAL A C 1
ATOM 1216 O O . VAL A 1 159 ? 6.031 8.400 -14.660 1.00 84.12 159 VAL A O 1
ATOM 1219 N N . SER A 1 160 ? 4.182 7.554 -15.633 1.00 87.94 160 SER A N 1
ATOM 1220 C CA . SER A 1 160 ? 3.288 7.657 -14.484 1.00 87.94 160 SER A CA 1
ATOM 1221 C C . SER A 1 160 ? 2.712 6.285 -14.154 1.00 87.94 160 SER A C 1
ATOM 1223 O O . SER A 1 160 ? 2.621 5.413 -15.023 1.00 87.94 160 SER A O 1
ATOM 1225 N N . THR A 1 161 ? 2.330 6.081 -12.898 1.00 87.50 161 THR A N 1
ATOM 1226 C CA . THR A 1 161 ? 1.680 4.845 -12.456 1.00 87.50 161 THR A CA 1
ATOM 1227 C C . THR A 1 161 ? 0.454 5.130 -11.624 1.00 87.50 161 THR A C 1
ATOM 1229 O O . THR A 1 161 ? 0.440 6.018 -10.775 1.00 87.50 161 THR A O 1
ATOM 1232 N N . ILE A 1 162 ? -0.582 4.335 -11.864 1.00 88.00 162 ILE A N 1
ATOM 1233 C CA . ILE A 1 162 ? -1.774 4.247 -11.032 1.00 88.00 162 ILE A CA 1
ATOM 1234 C C . ILE A 1 162 ? -1.849 2.801 -10.559 1.00 88.00 162 ILE A C 1
ATOM 1236 O O . ILE A 1 162 ? -1.648 1.873 -11.336 1.00 88.00 162 ILE A O 1
ATOM 1240 N N . SER A 1 163 ? -2.102 2.623 -9.272 1.00 86.38 163 SER A N 1
ATOM 1241 C CA . SER A 1 163 ? -2.270 1.327 -8.623 1.00 86.38 163 SER A CA 1
ATOM 1242 C C . SER A 1 163 ? -3.548 1.378 -7.810 1.00 86.38 163 SER A C 1
ATOM 1244 O O . SER A 1 163 ? -3.765 2.343 -7.077 1.00 86.38 163 SER A O 1
ATOM 1246 N N . VAL A 1 164 ? -4.390 0.364 -7.944 1.00 88.94 164 VAL A N 1
ATOM 1247 C CA . VAL A 1 164 ? -5.597 0.197 -7.139 1.00 88.94 164 VAL A CA 1
ATOM 1248 C C . VAL A 1 164 ? -5.593 -1.238 -6.658 1.00 88.94 164 VAL A C 1
ATOM 1250 O O . VAL A 1 164 ? -5.295 -2.133 -7.422 1.00 88.94 164 VAL A O 1
ATOM 1253 N N . GLU A 1 165 ? -5.872 -1.456 -5.387 1.00 89.31 165 GLU A N 1
ATOM 1254 C CA . GLU A 1 165 ? -5.963 -2.776 -4.791 1.00 89.31 165 GLU A CA 1
ATOM 1255 C C . GLU A 1 165 ? -7.195 -2.801 -3.904 1.00 89.31 165 GLU A C 1
ATOM 1257 O O . GLU A 1 165 ? -7.380 -1.913 -3.071 1.00 89.31 165 GLU A O 1
ATOM 1262 N N . THR A 1 166 ? -8.038 -3.811 -4.051 1.00 90.50 166 THR A N 1
ATOM 1263 C CA . THR A 1 166 ? -9.189 -4.014 -3.173 1.00 90.50 166 THR A CA 1
ATOM 1264 C C . THR A 1 166 ? -9.316 -5.476 -2.810 1.00 90.50 166 THR A C 1
ATOM 1266 O O . THR A 1 166 ? -8.971 -6.348 -3.602 1.00 90.50 166 THR A O 1
ATOM 1269 N N . GLY A 1 167 ? -9.779 -5.764 -1.601 1.00 89.19 167 GLY A N 1
ATOM 1270 C CA . GLY A 1 167 ? -9.861 -7.139 -1.156 1.00 89.19 167 GLY A CA 1
ATOM 1271 C C . GLY A 1 167 ? -10.665 -7.350 0.108 1.00 89.19 167 GLY A C 1
ATOM 1272 O O . GLY A 1 167 ? -11.127 -6.417 0.770 1.00 89.19 167 GLY A O 1
ATOM 1273 N N . LEU A 1 168 ? -10.796 -8.627 0.436 1.00 89.94 168 LEU A N 1
ATOM 1274 C CA . LEU A 1 168 ? -11.387 -9.131 1.662 1.00 89.94 168 LEU A CA 1
ATOM 1275 C C . LEU A 1 168 ? -10.281 -9.552 2.618 1.00 89.94 168 LEU A C 1
ATOM 1277 O O . LEU A 1 168 ? -9.270 -10.119 2.208 1.00 89.94 168 LEU A O 1
ATOM 1281 N N . VAL A 1 169 ? -10.499 -9.289 3.900 1.00 87.88 169 VAL A N 1
ATOM 1282 C CA . VAL A 1 169 ? -9.676 -9.772 5.002 1.00 87.88 169 VAL A CA 1
ATOM 1283 C C . VAL A 1 169 ? -10.550 -10.587 5.939 1.00 87.88 169 VAL A C 1
ATOM 1285 O O . VAL A 1 169 ? -11.610 -10.121 6.354 1.00 87.88 169 VAL A O 1
ATOM 1288 N N . ILE A 1 170 ? -10.081 -11.776 6.299 1.00 87.00 170 ILE A N 1
ATOM 1289 C CA . ILE A 1 170 ? -10.689 -12.634 7.314 1.00 87.00 170 ILE A CA 1
ATOM 1290 C C . ILE A 1 170 ? -9.687 -12.787 8.455 1.00 87.00 170 ILE A C 1
ATOM 1292 O O . ILE A 1 170 ? -8.548 -13.171 8.217 1.00 87.00 170 ILE A O 1
ATOM 1296 N N . GLU A 1 171 ? -10.095 -12.499 9.686 1.00 85.25 171 GLU A N 1
ATOM 1297 C CA . GLU A 1 171 ? -9.263 -12.592 10.893 1.00 85.25 171 GLU A CA 1
ATOM 1298 C C . GLU A 1 171 ? -9.708 -13.801 11.747 1.00 85.25 171 GLU A C 1
ATOM 1300 O O . GLU A 1 171 ? -10.401 -13.619 12.747 1.00 85.25 171 GLU A O 1
ATOM 1305 N N . PRO A 1 172 ? -9.394 -15.057 11.356 1.00 78.12 172 PRO A N 1
ATOM 1306 C CA . PRO A 1 172 ? -9.933 -16.253 12.018 1.00 78.12 172 PRO A CA 1
ATOM 1307 C C . PRO A 1 172 ? -9.448 -16.422 13.463 1.00 78.12 172 PRO A C 1
ATOM 1309 O O . PRO A 1 172 ? -10.091 -17.105 14.256 1.00 78.12 172 PRO A O 1
ATOM 1312 N N . MET A 1 173 ? -8.303 -15.830 13.799 1.00 78.94 173 MET A N 1
ATOM 1313 C CA . MET A 1 173 ? -7.706 -15.848 15.128 1.00 78.94 173 MET A CA 1
ATOM 1314 C C . MET A 1 173 ? -7.053 -14.492 15.397 1.00 78.94 173 MET A C 1
ATOM 1316 O O . MET A 1 173 ? -6.669 -13.799 14.447 1.00 78.94 173 MET A O 1
ATOM 1320 N N . PRO A 1 174 ? -6.842 -14.123 16.673 1.00 69.69 174 PRO A N 1
ATOM 1321 C CA . PRO A 1 174 ? -5.908 -13.058 16.998 1.00 69.69 174 PRO A CA 1
ATOM 1322 C C . PRO A 1 174 ? -4.581 -13.318 16.271 1.00 69.69 174 PRO A C 1
ATOM 1324 O O . PRO A 1 174 ? -4.121 -14.457 16.212 1.00 69.69 174 PRO A O 1
ATOM 1327 N N . PHE A 1 175 ? -3.971 -12.271 15.713 1.00 72.38 175 PHE A N 1
ATOM 1328 C CA . PHE A 1 175 ? -2.650 -12.330 15.067 1.00 72.38 175 PHE A CA 1
ATOM 1329 C C . PHE A 1 175 ? -2.586 -12.977 13.671 1.00 72.38 175 PHE A C 1
ATOM 1331 O O . PHE A 1 175 ? -1.507 -13.007 13.079 1.00 72.38 175 PHE A O 1
ATOM 1338 N N . ILE A 1 176 ? -3.692 -13.484 13.122 1.00 76.38 176 ILE A N 1
ATOM 1339 C CA . ILE A 1 176 ? -3.715 -14.097 11.787 1.00 76.38 176 ILE A CA 1
ATOM 1340 C C . ILE A 1 176 ? -4.778 -13.401 10.943 1.00 76.38 176 ILE A C 1
ATOM 1342 O O . ILE A 1 176 ? -5.937 -13.328 11.347 1.00 76.38 176 ILE A O 1
ATOM 1346 N N . SER A 1 177 ? -4.400 -12.936 9.750 1.00 81.12 177 SER A N 1
ATOM 1347 C CA . SER A 1 177 ? -5.334 -12.361 8.786 1.00 81.12 177 SER A CA 1
ATOM 1348 C C . SER A 1 177 ? -5.123 -12.993 7.416 1.00 81.12 177 SER A C 1
ATOM 1350 O O . SER A 1 177 ? -4.029 -13.005 6.878 1.00 81.12 177 SER A O 1
ATOM 1352 N N . LEU A 1 178 ? -6.174 -13.556 6.838 1.00 84.00 178 LEU A N 1
ATOM 1353 C CA . LEU A 1 178 ? -6.167 -14.089 5.480 1.00 84.00 178 LEU A CA 1
ATOM 1354 C C . LEU A 1 178 ? -6.671 -13.004 4.542 1.00 84.00 178 LEU A C 1
ATOM 1356 O O . LEU A 1 178 ? -7.674 -12.365 4.868 1.00 84.00 178 LEU A O 1
ATOM 1360 N N . ARG A 1 179 ? -6.026 -12.796 3.384 1.00 84.69 179 ARG A N 1
AT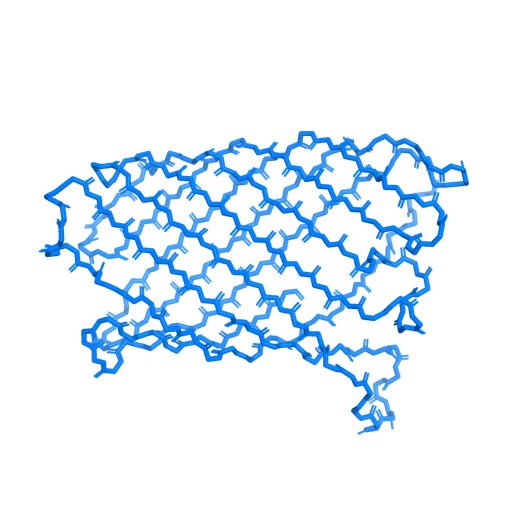OM 1361 C CA . ARG A 1 179 ? -6.525 -11.831 2.398 1.00 84.69 179 ARG A CA 1
ATOM 1362 C C . ARG A 1 179 ? -6.668 -12.423 1.006 1.00 84.69 179 ARG A C 1
ATOM 1364 O O . ARG A 1 179 ? -5.798 -13.127 0.502 1.00 84.69 179 ARG A O 1
ATOM 1371 N N . ALA A 1 180 ? -7.759 -12.043 0.365 1.00 84.81 180 ALA A N 1
ATOM 1372 C CA . ALA A 1 180 ? -7.970 -12.234 -1.060 1.00 84.81 180 ALA A CA 1
ATOM 1373 C C . ALA A 1 180 ? -8.166 -10.853 -1.676 1.00 84.81 180 ALA A C 1
ATOM 1375 O O . ALA A 1 180 ? -8.985 -10.078 -1.177 1.00 84.81 180 ALA A O 1
ATOM 1376 N N . ALA A 1 181 ? -7.395 -10.526 -2.708 1.00 84.00 181 ALA A N 1
ATOM 1377 C CA . ALA A 1 181 ? -7.361 -9.184 -3.262 1.00 84.00 181 ALA A CA 1
ATOM 1378 C C . ALA A 1 181 ? -7.252 -9.187 -4.784 1.00 84.00 181 ALA A C 1
ATOM 1380 O O . ALA A 1 181 ? -6.805 -10.136 -5.420 1.00 84.00 181 ALA A O 1
ATOM 1381 N N . TYR A 1 182 ? -7.655 -8.075 -5.364 1.00 81.31 182 TYR A N 1
ATOM 1382 C CA . TYR A 1 182 ? -7.527 -7.778 -6.773 1.00 81.31 182 TYR A CA 1
ATOM 1383 C C . TYR A 1 182 ? -6.728 -6.487 -6.913 1.00 81.31 182 TYR A C 1
ATOM 1385 O O . TYR A 1 182 ? -6.994 -5.537 -6.167 1.00 81.31 182 TYR A O 1
ATOM 1393 N N . ARG A 1 183 ? -5.754 -6.468 -7.828 1.00 77.31 183 ARG A N 1
ATOM 1394 C CA . ARG A 1 183 ? -4.842 -5.343 -8.053 1.00 77.31 183 ARG A CA 1
ATOM 1395 C C . ARG A 1 183 ? -4.702 -5.007 -9.535 1.00 77.31 183 ARG A C 1
ATOM 1397 O O . ARG A 1 183 ? -4.596 -5.948 -10.349 1.00 77.31 183 ARG A O 1
#

Organism: NCBI:txid408172

Secondary structure (DSSP, 8-state):
--------EEEEEEE----SSSS-TTEEEEEEEEEEEE--S-TT------EEEEEEEEEEETTTEEEEEEEEE--GGG-SSS-SEEEEEEEEEEEEEEETTEEEEEEEEEEEEE-GGG-EEEEEEEEEEEEEE-STTEEEEEEEEEES----BTTB-S--EEEEEEEEEEEEETTEEEEEEE-

Foldseek 3Di:
DDDDDDWWKWKFFFFQFAADADPDNFKHKGKGKIWIFTDDPDPPDPPRDDTWIKMKMKMGGNVFKMWIWIWIAAPLVRDDDFFRIKIKIWIKTWPDDPDVQWTKIKTKIKMWGHRPPQGIFIAIKIKIKIKDDDDDQKIKIKIKMKGQARADGVVRHRDIDIDIKIWMWGPPDGRTITITMID